Protein AF-A0A932Y452-F1 (afdb_monomer_lite)

pLDDT: mean 86.06, std 18.16, range [41.12, 98.38]

Radius of gyration: 13.01 Å; chains: 1; bounding box: 27×23×34 Å

Foldseek 3Di:
DPPPPPVVVCVPPVPPDALLCVLVVLCVVVVHDLVRLCVQQVDDSVQNVCSNVVVDAQDQSNLVSSCVSSVHDSVSRD

Sequence (78 aa):
MPDTKLKDLSKFLDIKVKPSEFLKEQRRRMGVTLAHVSQLTGIAVPNLSAIESGKRPIGIATAKKLAKALKIHYKVFV

Structure (mmCIF, N/CA/C/O backbone):
data_AF-A0A932Y452-F1
#
_entry.id   AF-A0A932Y452-F1
#
loop_
_atom_site.group_PDB
_atom_site.id
_atom_site.type_symbol
_atom_site.label_atom_id
_atom_site.label_alt_id
_atom_site.label_comp_id
_atom_site.label_asym_id
_atom_site.label_entity_id
_atom_site.label_seq_id
_atom_site.pdbx_PDB_ins_code
_atom_site.Cartn_x
_atom_site.Cartn_y
_atom_site.Cartn_z
_atom_site.occupancy
_atom_site.B_iso_or_equiv
_atom_site.auth_seq_id
_atom_site.auth_comp_id
_atom_site.auth_asym_id
_atom_site.auth_atom_id
_atom_site.pdbx_PDB_model_num
ATOM 1 N N . MET A 1 1 ? -17.234 6.135 -25.317 1.00 41.12 1 MET A N 1
ATOM 2 C CA . MET A 1 1 ? -16.503 5.871 -24.058 1.00 41.12 1 MET A CA 1
ATOM 3 C C . MET A 1 1 ? -15.017 6.065 -24.327 1.00 41.12 1 MET A C 1
ATOM 5 O O . MET A 1 1 ? -14.524 5.389 -25.221 1.00 41.12 1 MET A O 1
ATOM 9 N N . PRO A 1 2 ? -14.315 7.027 -23.702 1.00 44.47 2 PRO A N 1
ATOM 10 C CA . PRO A 1 2 ? -12.940 7.339 -24.075 1.00 44.47 2 PRO A CA 1
ATOM 11 C C . PRO A 1 2 ? -11.935 6.610 -23.166 1.00 44.47 2 PRO A C 1
ATOM 13 O O . PRO A 1 2 ? -11.186 7.248 -22.436 1.00 44.47 2 PRO A O 1
ATOM 16 N N . ASP A 1 3 ? -11.891 5.278 -23.234 1.00 54.00 3 ASP A N 1
ATOM 17 C CA . ASP A 1 3 ? -10.907 4.455 -22.500 1.00 54.00 3 ASP A CA 1
ATOM 18 C C . ASP A 1 3 ? -9.610 4.193 -23.295 1.00 54.00 3 ASP A C 1
ATOM 20 O O . ASP A 1 3 ? -8.713 3.481 -22.841 1.00 54.00 3 ASP A O 1
ATOM 24 N N . THR A 1 4 ? -9.469 4.779 -24.488 1.00 51.97 4 THR A N 1
ATOM 25 C CA . THR A 1 4 ? -8.335 4.503 -25.388 1.00 51.97 4 THR A CA 1
ATOM 26 C C . THR A 1 4 ? -7.116 5.397 -25.132 1.00 51.97 4 THR A C 1
ATOM 28 O O . THR A 1 4 ? -6.007 5.011 -25.469 1.00 51.97 4 THR A O 1
ATOM 31 N N . LYS A 1 5 ? -7.259 6.559 -24.476 1.00 48.16 5 LYS A N 1
ATOM 32 C CA . LYS A 1 5 ? -6.156 7.542 -24.365 1.00 48.16 5 LYS A CA 1
ATOM 33 C C . LYS A 1 5 ? -5.129 7.264 -23.257 1.00 48.16 5 LYS A C 1
ATOM 35 O O . LYS A 1 5 ? -4.051 7.849 -23.280 1.00 48.16 5 LYS A O 1
ATOM 40 N N . LEU A 1 6 ? -5.425 6.387 -22.292 1.00 48.62 6 LEU A N 1
ATOM 41 C CA . LEU A 1 6 ? -4.518 6.154 -21.155 1.00 48.62 6 LEU A CA 1
ATOM 42 C C . LEU A 1 6 ? -3.408 5.133 -21.449 1.00 48.62 6 LEU A C 1
ATOM 44 O O . LEU A 1 6 ? -2.329 5.228 -20.872 1.00 48.62 6 LEU A O 1
ATOM 48 N N . LYS A 1 7 ? -3.661 4.167 -22.343 1.00 46.78 7 LYS A N 1
ATOM 49 C CA . LYS A 1 7 ? -2.692 3.112 -22.701 1.00 46.78 7 LYS A CA 1
ATOM 50 C C . LYS A 1 7 ? -1.554 3.627 -23.582 1.00 46.78 7 LYS A C 1
ATOM 52 O O . LYS A 1 7 ? -0.456 3.077 -23.542 1.00 46.78 7 LYS A O 1
ATOM 57 N N . ASP A 1 8 ? -1.811 4.689 -24.339 1.00 50.06 8 ASP A N 1
ATOM 58 C CA . ASP A 1 8 ? -0.823 5.277 -25.238 1.00 50.06 8 ASP A CA 1
ATOM 59 C C . ASP A 1 8 ? 0.179 6.159 -24.484 1.00 50.06 8 ASP A C 1
ATOM 61 O O . ASP A 1 8 ? 1.370 6.113 -24.772 1.00 50.06 8 ASP A O 1
ATOM 65 N N . LEU A 1 9 ? -0.249 6.881 -23.442 1.00 50.28 9 LEU A N 1
ATOM 66 C CA . LEU A 1 9 ? 0.613 7.830 -22.728 1.00 50.28 9 LEU A CA 1
ATOM 67 C C . LEU A 1 9 ? 1.776 7.158 -21.974 1.00 50.28 9 LEU A C 1
ATOM 69 O O . LEU A 1 9 ? 2.871 7.713 -21.905 1.00 50.28 9 LEU A O 1
ATOM 73 N N . SER A 1 10 ? 1.582 5.936 -21.467 1.00 50.03 10 SER A N 1
ATOM 74 C CA . SER A 1 10 ? 2.655 5.156 -20.829 1.00 50.03 10 SER A CA 1
ATOM 75 C C . SER A 1 10 ? 3.757 4.729 -21.801 1.00 50.03 10 SER A C 1
ATOM 77 O O . SER A 1 10 ? 4.869 4.445 -21.371 1.00 50.03 10 SER A O 1
ATOM 79 N N . LYS A 1 11 ? 3.457 4.687 -23.105 1.00 52.94 11 LYS A N 1
ATOM 80 C CA . LYS A 1 11 ? 4.389 4.269 -24.159 1.00 52.94 11 LYS A CA 1
ATOM 81 C C . LYS A 1 11 ? 5.357 5.386 -24.567 1.00 52.94 11 LYS A C 1
ATOM 83 O O . LYS A 1 11 ? 6.411 5.091 -25.114 1.00 52.94 11 LYS A O 1
ATOM 88 N N . PHE A 1 12 ? 5.008 6.645 -24.290 1.00 50.69 12 PHE A N 1
ATOM 89 C CA . PHE A 1 12 ? 5.787 7.827 -24.681 1.00 50.69 12 PHE A CA 1
ATOM 90 C C . PHE A 1 12 ? 6.688 8.386 -23.576 1.00 50.69 12 PHE A C 1
ATOM 92 O O . PHE A 1 12 ? 7.527 9.233 -23.862 1.00 50.69 12 PHE A O 1
ATOM 99 N N . LEU A 1 13 ? 6.515 7.954 -22.324 1.00 51.03 13 LEU A N 1
ATOM 100 C CA . LEU A 1 13 ? 7.208 8.566 -21.188 1.00 51.03 13 LEU A CA 1
ATOM 101 C C . LEU A 1 13 ? 8.365 7.733 -20.631 1.00 51.03 13 LEU A C 1
ATOM 103 O O . LEU A 1 13 ? 9.161 8.282 -19.884 1.00 51.03 13 LEU A O 1
ATOM 107 N N . ASP A 1 14 ? 8.473 6.441 -20.955 1.00 53.25 14 ASP A N 1
ATOM 108 C CA . ASP A 1 14 ? 9.495 5.527 -20.399 1.00 53.25 14 ASP A CA 1
ATOM 109 C C . ASP A 1 14 ? 9.640 5.617 -18.855 1.00 53.25 14 ASP A C 1
ATOM 111 O O . ASP A 1 14 ? 10.656 5.268 -18.252 1.00 53.25 14 ASP A O 1
ATOM 115 N N . ILE A 1 15 ? 8.589 6.094 -18.171 1.00 58.31 15 ILE A N 1
ATOM 116 C CA . ILE A 1 15 ? 8.546 6.198 -16.716 1.00 58.31 15 ILE A CA 1
ATOM 117 C C . ILE A 1 15 ? 8.107 4.833 -16.203 1.00 58.31 15 ILE A C 1
ATOM 119 O O . ILE A 1 15 ? 6.918 4.504 -16.161 1.00 58.31 15 ILE A O 1
ATOM 123 N N . LYS A 1 16 ? 9.078 4.031 -15.770 1.00 68.62 16 LYS A N 1
ATOM 124 C CA . LYS A 1 16 ? 8.819 2.807 -15.011 1.00 68.62 16 LYS A CA 1
ATOM 125 C C . LYS A 1 16 ? 8.326 3.171 -13.605 1.00 68.62 16 LYS A C 1
ATOM 127 O O . LYS A 1 16 ? 9.096 3.167 -12.648 1.00 68.62 16 LYS A O 1
ATOM 132 N N . VAL A 1 17 ? 7.042 3.511 -13.480 1.00 79.75 17 VAL A N 1
ATOM 133 C CA . VAL A 1 17 ? 6.414 3.791 -12.180 1.00 79.75 17 VAL A CA 1
ATOM 134 C C . VAL A 1 17 ? 6.444 2.520 -11.337 1.00 79.75 17 VAL A C 1
ATOM 136 O O . VAL A 1 17 ? 5.945 1.472 -11.752 1.00 79.75 17 VAL A O 1
ATOM 139 N N . LYS A 1 18 ? 7.022 2.595 -10.136 1.00 90.12 18 LYS A N 1
ATOM 140 C CA . LYS A 1 18 ? 7.043 1.448 -9.223 1.00 90.12 18 LYS A CA 1
ATOM 141 C C . LYS A 1 18 ? 5.639 1.209 -8.650 1.00 90.12 18 LYS A C 1
ATOM 143 O O . LYS A 1 18 ? 4.979 2.174 -8.257 1.00 90.12 18 LYS A O 1
ATOM 148 N N . PRO A 1 19 ? 5.203 -0.052 -8.475 1.00 92.00 19 PRO A N 1
ATOM 149 C CA . PRO A 1 19 ? 3.929 -0.377 -7.826 1.00 92.00 19 PRO A CA 1
ATOM 150 C C . PRO A 1 19 ? 3.706 0.311 -6.469 1.00 92.00 19 PRO A C 1
ATOM 152 O O . PRO A 1 19 ? 2.585 0.699 -6.147 1.00 92.00 19 PRO A O 1
ATOM 155 N N . SER A 1 20 ? 4.774 0.496 -5.685 1.00 94.00 20 SER A N 1
ATOM 156 C CA . SER A 1 20 ? 4.758 1.196 -4.394 1.00 94.00 20 SER A CA 1
ATOM 157 C C . SER A 1 20 ? 4.408 2.682 -4.521 1.00 94.00 20 SER A C 1
ATOM 159 O O . SER A 1 20 ? 3.596 3.201 -3.755 1.00 94.00 20 SER A O 1
A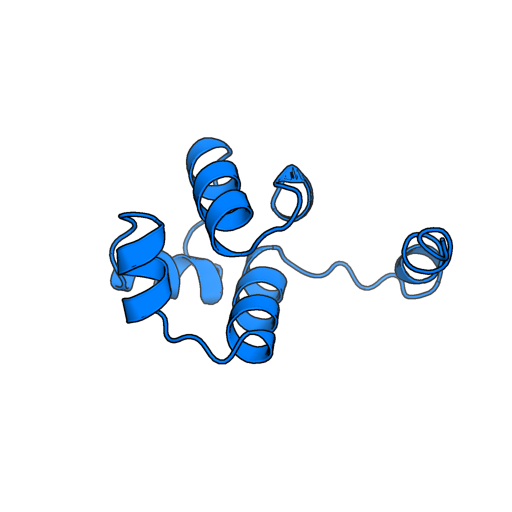TOM 161 N N . GLU A 1 21 ? 4.998 3.361 -5.505 1.00 93.62 21 GLU A N 1
ATOM 162 C CA . GLU A 1 21 ? 4.762 4.781 -5.784 1.00 93.62 21 GLU A CA 1
ATOM 163 C C . GLU A 1 21 ? 3.362 4.985 -6.354 1.00 93.62 21 GLU A C 1
ATOM 165 O O . GLU A 1 21 ? 2.632 5.868 -5.904 1.00 93.62 21 GLU A O 1
ATOM 170 N N . PHE A 1 22 ? 2.955 4.106 -7.272 1.00 93.94 22 PHE A N 1
ATOM 171 C CA . PHE A 1 22 ? 1.607 4.102 -7.815 1.00 93.94 22 PHE A CA 1
ATOM 172 C C . PHE A 1 22 ? 0.556 3.918 -6.712 1.00 93.94 22 PHE A C 1
ATOM 174 O O . PHE A 1 22 ? -0.394 4.695 -6.655 1.00 93.94 22 PHE A O 1
ATOM 181 N N . LEU A 1 23 ? 0.735 2.955 -5.796 1.00 95.25 23 LEU A N 1
ATOM 182 C CA . LEU A 1 23 ? -0.181 2.750 -4.668 1.00 95.25 23 LEU A CA 1
ATOM 183 C C . LEU A 1 23 ? -0.348 4.028 -3.834 1.00 95.25 23 LEU A C 1
ATOM 185 O O . LEU A 1 23 ? -1.473 4.454 -3.568 1.00 95.25 23 LEU A O 1
ATOM 189 N N . LYS A 1 24 ? 0.776 4.642 -3.451 1.00 95.81 24 LYS A N 1
ATOM 190 C CA . LYS A 1 24 ? 0.807 5.860 -2.637 1.00 95.81 24 LYS A CA 1
ATOM 191 C C . LYS A 1 24 ? 0.082 7.014 -3.321 1.00 95.81 24 LYS A C 1
ATOM 193 O O . LYS A 1 24 ? -0.689 7.729 -2.681 1.00 95.81 24 LYS A O 1
ATOM 198 N N . GLU A 1 25 ? 0.323 7.186 -4.614 1.00 94.62 25 GLU A N 1
ATOM 199 C CA . GLU A 1 25 ? -0.279 8.252 -5.404 1.00 94.62 25 GLU A CA 1
ATOM 200 C C . GLU A 1 25 ? -1.780 8.025 -5.616 1.00 94.62 25 GLU A C 1
ATOM 202 O O . GLU A 1 25 ? -2.573 8.935 -5.387 1.00 94.62 25 GLU A O 1
ATOM 207 N N . GLN A 1 26 ? -2.206 6.802 -5.949 1.00 94.50 26 GLN A N 1
ATOM 208 C CA . GLN A 1 26 ? -3.633 6.477 -6.056 1.00 94.50 26 GLN A CA 1
ATOM 209 C C . GLN A 1 26 ? -4.366 6.705 -4.733 1.00 94.50 26 GLN A C 1
ATOM 211 O O . GLN A 1 26 ? -5.429 7.323 -4.712 1.00 94.50 26 GLN A O 1
ATOM 216 N N . ARG A 1 27 ? -3.773 6.284 -3.610 1.00 95.50 27 ARG A N 1
ATOM 217 C CA . ARG A 1 27 ? -4.345 6.516 -2.282 1.00 95.50 27 ARG A CA 1
ATOM 218 C C . ARG A 1 27 ? -4.532 8.012 -1.997 1.00 95.50 27 ARG A C 1
ATOM 220 O O . ARG A 1 27 ? -5.582 8.412 -1.495 1.00 95.50 27 ARG A O 1
ATOM 227 N N . ARG A 1 28 ? -3.528 8.833 -2.327 1.00 95.75 28 ARG A N 1
ATOM 228 C CA . ARG A 1 28 ? -3.577 10.298 -2.178 1.00 95.75 28 ARG A CA 1
ATOM 229 C C . ARG A 1 28 ? -4.646 10.932 -3.063 1.00 95.75 28 ARG A C 1
ATOM 231 O O . ARG A 1 28 ? -5.401 11.756 -2.565 1.00 95.75 28 ARG A O 1
ATOM 238 N N . ARG A 1 29 ? -4.763 10.505 -4.324 1.00 93.50 29 ARG A N 1
ATOM 239 C CA . ARG A 1 29 ? -5.809 10.967 -5.256 1.00 93.50 29 ARG A CA 1
ATOM 240 C C . ARG A 1 29 ? -7.216 10.653 -4.766 1.00 93.50 29 ARG A C 1
ATOM 242 O O . ARG A 1 29 ? -8.123 11.448 -4.969 1.00 93.50 29 ARG A O 1
ATOM 249 N N . MET A 1 30 ? -7.386 9.519 -4.095 1.00 92.94 30 MET A N 1
ATOM 250 C CA . MET A 1 30 ? -8.649 9.147 -3.456 1.00 92.94 30 MET A CA 1
ATOM 251 C C . MET A 1 30 ? -8.890 9.858 -2.114 1.00 92.94 30 MET A C 1
ATOM 253 O O . MET A 1 30 ? -9.959 9.692 -1.536 1.00 92.94 30 MET A O 1
ATOM 257 N N . GLY A 1 31 ? -7.919 10.613 -1.588 1.00 96.06 31 GLY A N 1
ATOM 258 C CA . GLY A 1 31 ? -8.048 11.330 -0.316 1.00 96.06 31 GLY A CA 1
ATOM 259 C C . GLY A 1 31 ? -8.119 10.431 0.923 1.00 96.06 31 GLY A C 1
ATOM 260 O O . GLY A 1 31 ? -8.550 10.887 1.978 1.00 96.06 31 GLY A O 1
ATOM 261 N N . VAL A 1 32 ? -7.712 9.158 0.832 1.00 96.44 32 VAL A N 1
ATOM 262 C CA . VAL A 1 32 ? -7.854 8.194 1.938 1.00 96.44 32 VAL A CA 1
ATOM 263 C C . VAL A 1 32 ? -6.547 7.981 2.709 1.00 96.44 32 VAL A C 1
ATOM 265 O O . VAL A 1 32 ? -5.439 8.067 2.172 1.00 96.44 32 VAL A O 1
ATOM 268 N N . THR A 1 33 ? -6.650 7.678 4.002 1.00 97.88 33 THR A N 1
ATOM 269 C CA . THR A 1 33 ? -5.488 7.393 4.861 1.00 97.88 33 THR A CA 1
ATOM 270 C C . THR A 1 33 ? -5.059 5.927 4.764 1.00 97.88 33 THR A C 1
ATOM 272 O O . THR A 1 33 ? -5.811 5.068 4.302 1.00 97.88 33 THR A O 1
ATOM 275 N N . LEU A 1 34 ? -3.852 5.604 5.244 1.00 97.94 34 LEU A N 1
ATOM 276 C CA . LEU A 1 34 ? -3.421 4.205 5.379 1.00 97.94 34 LEU A CA 1
ATOM 277 C C . LEU A 1 34 ? -4.322 3.413 6.337 1.00 97.94 34 LEU A C 1
ATOM 279 O O . LEU A 1 34 ? -4.573 2.237 6.096 1.00 97.94 34 LEU A O 1
ATOM 283 N N . ALA A 1 35 ? -4.843 4.056 7.388 1.00 98.31 35 ALA A N 1
ATOM 284 C CA . ALA A 1 35 ? -5.803 3.443 8.304 1.00 98.31 35 ALA A CA 1
ATOM 285 C C . ALA A 1 35 ? -7.105 3.066 7.583 1.00 98.31 35 ALA A C 1
ATOM 287 O O . ALA A 1 35 ? -7.600 1.955 7.750 1.00 98.31 35 ALA A O 1
ATOM 288 N N . HIS A 1 36 ? -7.603 3.936 6.704 1.00 97.88 36 HIS A N 1
ATOM 289 C CA . HIS A 1 36 ? -8.790 3.638 5.909 1.00 97.88 36 HIS A CA 1
ATOM 290 C C . HIS A 1 36 ? -8.548 2.480 4.927 1.00 97.88 36 HIS A C 1
ATOM 292 O O . HIS A 1 36 ? -9.335 1.540 4.858 1.00 97.88 36 HIS A O 1
ATOM 298 N N . VAL A 1 37 ? -7.411 2.471 4.220 1.00 97.62 37 VAL A N 1
ATOM 299 C CA . VAL A 1 37 ? -7.043 1.338 3.347 1.00 97.62 37 VAL A CA 1
ATOM 300 C C . VAL A 1 37 ? -6.892 0.045 4.154 1.00 97.62 37 VAL A C 1
ATOM 302 O O . VAL A 1 37 ? -7.307 -1.018 3.693 1.00 97.62 37 VAL A O 1
ATOM 305 N N . SER A 1 38 ? -6.354 0.122 5.373 1.00 98.38 38 SER A N 1
ATOM 306 C CA . SER A 1 38 ? -6.266 -1.019 6.289 1.00 98.38 38 SER A CA 1
ATOM 307 C C . SER A 1 38 ? -7.649 -1.574 6.622 1.00 98.38 38 SER A C 1
ATOM 309 O O . SER A 1 38 ? -7.827 -2.788 6.572 1.00 98.38 38 SER A O 1
ATOM 311 N N . GLN A 1 39 ? -8.636 -0.717 6.897 1.00 98.06 39 GLN A N 1
ATOM 312 C CA . GLN A 1 39 ? -10.020 -1.139 7.145 1.00 98.06 39 GLN A CA 1
ATOM 313 C C . GLN A 1 39 ? -10.644 -1.820 5.918 1.00 98.06 39 GLN A C 1
ATOM 315 O O . GLN A 1 39 ? -11.284 -2.857 6.053 1.00 98.06 39 GLN A O 1
ATOM 320 N N . LEU A 1 40 ? -10.411 -1.288 4.714 1.00 97.00 40 LEU A N 1
ATOM 321 C CA . LEU A 1 40 ? -10.971 -1.840 3.474 1.00 97.00 40 LEU A CA 1
ATOM 322 C C . LEU A 1 40 ? -10.341 -3.175 3.048 1.00 97.00 40 LEU A C 1
ATOM 324 O O . LEU A 1 40 ? -10.985 -3.992 2.392 1.00 97.00 40 LEU A O 1
ATOM 328 N N . THR A 1 41 ? -9.062 -3.384 3.362 1.00 97.31 41 THR A N 1
ATOM 329 C CA . THR A 1 41 ? -8.274 -4.516 2.838 1.00 97.31 41 THR A CA 1
ATOM 330 C C . THR A 1 41 ? -7.958 -5.585 3.880 1.00 97.31 41 THR A C 1
ATOM 332 O O . THR A 1 41 ? -7.547 -6.692 3.514 1.00 97.31 41 THR A O 1
ATOM 335 N N . GLY A 1 42 ? -8.086 -5.256 5.167 1.00 97.81 42 GLY A N 1
ATOM 336 C CA . GLY A 1 42 ? -7.581 -6.062 6.278 1.00 97.81 42 GLY A CA 1
ATOM 337 C C . GLY A 1 42 ? -6.049 -6.126 6.352 1.00 97.81 42 GLY A C 1
ATOM 338 O O . GLY A 1 42 ? -5.508 -6.969 7.062 1.00 97.81 42 GLY A O 1
ATOM 339 N N . ILE A 1 43 ? -5.321 -5.296 5.595 1.00 97.81 43 ILE A N 1
ATOM 340 C CA . ILE A 1 43 ? -3.855 -5.247 5.630 1.00 97.81 43 ILE A CA 1
ATOM 341 C C . ILE A 1 43 ? -3.434 -4.229 6.685 1.00 97.81 43 ILE A C 1
ATOM 343 O O . ILE A 1 43 ? -3.744 -3.053 6.548 1.00 97.81 43 ILE A O 1
ATOM 347 N N . ALA A 1 44 ? -2.672 -4.662 7.688 1.00 98.25 44 ALA A N 1
ATOM 348 C CA . ALA A 1 44 ? -2.207 -3.782 8.756 1.00 98.25 44 ALA A CA 1
ATOM 349 C C . ALA A 1 44 ? -1.463 -2.536 8.229 1.00 98.25 44 ALA A C 1
ATOM 351 O O . ALA A 1 44 ? -0.638 -2.627 7.314 1.00 98.25 44 ALA A O 1
ATOM 352 N N . VAL A 1 45 ? -1.691 -1.382 8.865 1.00 98.31 45 VAL A N 1
ATOM 353 C CA . VAL A 1 45 ? -1.066 -0.092 8.511 1.00 98.31 45 VAL A CA 1
ATOM 354 C C . VAL A 1 45 ? 0.466 -0.162 8.372 1.00 98.31 45 VAL A C 1
ATOM 356 O O . VAL A 1 45 ? 0.971 0.364 7.377 1.00 98.31 45 VAL A O 1
ATOM 359 N N . PRO A 1 46 ? 1.231 -0.840 9.259 1.00 98.31 46 PRO A N 1
ATOM 360 C CA . PRO A 1 46 ? 2.681 -0.970 9.086 1.00 98.31 46 PRO A CA 1
ATOM 361 C C . PRO A 1 46 ? 3.070 -1.685 7.786 1.00 98.31 46 PRO A C 1
ATOM 363 O O . PRO A 1 46 ? 4.030 -1.288 7.126 1.00 98.31 46 PRO A O 1
ATOM 366 N N . ASN A 1 47 ? 2.292 -2.689 7.366 1.00 98.06 47 ASN A N 1
ATOM 367 C CA . ASN A 1 47 ? 2.520 -3.389 6.103 1.00 98.06 47 ASN A CA 1
ATOM 368 C C . ASN A 1 47 ? 2.223 -2.483 4.908 1.00 98.06 47 ASN A C 1
ATOM 370 O O . ASN A 1 47 ? 3.007 -2.466 3.965 1.00 98.06 47 ASN A O 1
ATOM 374 N N . LEU A 1 48 ? 1.134 -1.709 4.949 1.00 98.12 48 LEU A N 1
ATOM 375 C CA . LEU A 1 48 ? 0.818 -0.744 3.892 1.00 98.12 48 LEU A CA 1
ATOM 376 C C . LEU A 1 48 ? 1.900 0.340 3.774 1.00 98.12 48 LEU A C 1
ATOM 378 O O . LEU A 1 48 ? 2.326 0.657 2.670 1.00 98.12 48 LEU A O 1
ATOM 382 N N . SER A 1 49 ? 2.408 0.846 4.900 1.00 98.19 49 SER A N 1
ATOM 383 C CA . SER A 1 49 ? 3.525 1.800 4.930 1.00 98.19 49 SER A CA 1
ATOM 384 C C . SER A 1 49 ? 4.817 1.204 4.347 1.00 98.19 49 SER A C 1
ATOM 386 O O . SER A 1 49 ? 5.492 1.828 3.523 1.00 98.19 49 SER A O 1
ATOM 388 N N . ALA A 1 50 ? 5.146 -0.042 4.705 1.00 98.06 50 ALA A N 1
ATOM 389 C CA . ALA A 1 50 ? 6.290 -0.756 4.138 1.00 98.06 50 ALA A CA 1
ATOM 390 C C . ALA A 1 50 ? 6.140 -0.986 2.622 1.00 98.06 50 ALA A C 1
ATOM 392 O O . ALA A 1 50 ? 7.124 -0.907 1.889 1.00 98.06 50 ALA A O 1
ATOM 393 N N . ILE A 1 51 ? 4.915 -1.226 2.144 1.00 97.31 51 ILE A N 1
ATOM 394 C CA . ILE A 1 51 ? 4.611 -1.346 0.715 1.00 97.31 51 ILE A CA 1
ATOM 395 C C . ILE A 1 51 ? 4.780 0.004 0.008 1.00 97.31 51 ILE A C 1
ATOM 397 O O . ILE A 1 51 ? 5.495 0.072 -0.985 1.00 97.31 51 ILE A O 1
ATOM 401 N N . GLU A 1 52 ? 4.181 1.091 0.511 1.00 96.75 52 GLU A N 1
ATOM 402 C CA . GLU A 1 52 ? 4.280 2.426 -0.111 1.00 96.75 52 GLU A CA 1
ATOM 403 C C . GLU A 1 52 ? 5.710 2.984 -0.123 1.00 96.75 52 GLU A C 1
ATOM 405 O O . GLU A 1 52 ? 6.055 3.790 -0.985 1.00 96.75 52 GLU A O 1
ATOM 410 N N . SER A 1 53 ? 6.552 2.552 0.817 1.00 96.19 53 SER A N 1
ATOM 411 C CA . SER A 1 53 ? 7.981 2.890 0.852 1.00 96.19 53 SER A CA 1
ATOM 412 C C . SER A 1 53 ? 8.863 1.947 0.027 1.00 96.19 53 SER A C 1
ATOM 414 O O . SER A 1 53 ? 10.072 2.152 -0.033 1.00 96.19 53 SER A O 1
ATOM 416 N N . GLY A 1 54 ? 8.294 0.910 -0.597 1.00 94.50 54 GLY A N 1
ATOM 417 C CA . GLY A 1 54 ? 9.030 -0.075 -1.395 1.00 94.50 54 GLY A CA 1
ATOM 418 C C . GLY A 1 54 ? 9.857 -1.076 -0.579 1.00 94.50 54 GLY A C 1
ATOM 419 O O . GLY A 1 54 ? 10.498 -1.945 -1.160 1.00 94.50 54 GLY A O 1
ATOM 420 N N . LYS A 1 55 ? 9.819 -1.006 0.758 1.00 96.50 55 LYS A N 1
ATOM 421 C CA . LYS A 1 55 ? 10.487 -1.962 1.660 1.00 96.50 55 LYS A CA 1
ATOM 422 C C . LYS A 1 55 ? 9.854 -3.351 1.616 1.00 96.50 55 LYS A C 1
ATOM 424 O O . LYS A 1 55 ? 10.493 -4.332 1.985 1.00 96.50 55 LYS A O 1
ATOM 429 N N . ARG A 1 56 ? 8.585 -3.437 1.204 1.00 95.69 56 ARG A N 1
ATOM 430 C CA . ARG A 1 56 ? 7.841 -4.689 1.067 1.00 95.69 56 ARG A CA 1
ATOM 431 C C . ARG A 1 56 ? 7.275 -4.824 -0.352 1.00 95.69 56 ARG A C 1
ATOM 433 O O . ARG A 1 56 ? 6.547 -3.928 -0.780 1.00 95.69 56 ARG A O 1
ATOM 440 N N . PRO A 1 57 ? 7.535 -5.935 -1.065 1.00 94.62 57 PRO A N 1
ATOM 441 C CA . PRO A 1 57 ? 6.941 -6.169 -2.377 1.00 94.62 57 PRO A CA 1
ATOM 442 C C . PRO A 1 57 ? 5.437 -6.468 -2.273 1.00 94.62 57 PRO A C 1
ATOM 444 O O . PRO A 1 57 ? 4.943 -6.956 -1.250 1.00 94.62 57 PRO A O 1
ATOM 447 N N . ILE A 1 58 ? 4.703 -6.210 -3.358 1.00 95.38 58 ILE A N 1
ATOM 448 C CA . ILE A 1 58 ? 3.273 -6.520 -3.467 1.00 95.38 58 ILE A CA 1
ATOM 449 C C . ILE A 1 58 ? 3.113 -7.893 -4.124 1.00 95.38 58 ILE A C 1
ATOM 451 O O . ILE A 1 58 ? 3.305 -8.046 -5.323 1.00 95.38 58 ILE A O 1
ATOM 455 N N . GLY A 1 59 ? 2.730 -8.903 -3.341 1.00 95.12 59 GLY A N 1
ATOM 456 C CA . GLY A 1 59 ? 2.340 -10.209 -3.883 1.00 95.12 59 GLY A CA 1
ATOM 457 C C . GLY A 1 59 ? 0.937 -10.192 -4.503 1.00 95.12 59 GLY A C 1
ATOM 458 O O . GLY A 1 59 ? 0.115 -9.337 -4.172 1.00 95.12 59 GLY A O 1
ATOM 459 N N . ILE A 1 60 ? 0.618 -11.186 -5.339 1.00 96.25 60 ILE A N 1
ATOM 460 C CA . ILE A 1 60 ? -0.661 -11.286 -6.078 1.00 96.25 60 ILE A CA 1
ATOM 461 C C . ILE A 1 60 ? -1.892 -11.193 -5.158 1.00 96.25 60 ILE A C 1
ATOM 463 O O . ILE A 1 60 ? -2.860 -10.505 -5.483 1.00 96.25 60 ILE A O 1
ATOM 467 N N . ALA A 1 61 ? -1.875 -11.858 -3.999 1.00 96.50 61 ALA A N 1
ATOM 468 C CA . ALA A 1 61 ? -2.989 -11.811 -3.048 1.00 96.50 61 ALA A CA 1
ATOM 469 C C . ALA A 1 61 ? -3.219 -10.390 -2.500 1.00 96.50 61 ALA A C 1
ATOM 471 O O . ALA A 1 61 ? -4.352 -9.909 -2.450 1.00 96.50 61 ALA A O 1
ATOM 472 N N . THR A 1 62 ? -2.137 -9.696 -2.146 1.00 96.94 62 THR A N 1
ATOM 473 C CA . THR A 1 62 ? -2.157 -8.298 -1.701 1.00 96.94 62 THR A CA 1
ATOM 474 C C . THR A 1 62 ? -2.604 -7.373 -2.831 1.00 96.94 62 THR A C 1
ATOM 476 O O . THR A 1 62 ? -3.469 -6.528 -2.612 1.00 96.94 62 THR A O 1
ATOM 479 N N . ALA A 1 63 ? -2.091 -7.580 -4.048 1.00 96.44 63 ALA A N 1
ATOM 480 C CA . ALA A 1 63 ? -2.468 -6.819 -5.236 1.00 96.44 63 ALA A CA 1
ATOM 481 C C . ALA A 1 63 ? -3.980 -6.882 -5.483 1.00 96.44 63 ALA A C 1
ATOM 483 O O . ALA A 1 63 ? -4.602 -5.850 -5.701 1.00 96.44 63 ALA A O 1
ATOM 484 N N . LYS A 1 64 ? -4.599 -8.066 -5.378 1.00 97.50 64 LYS A N 1
ATOM 485 C CA . LYS A 1 64 ? -6.055 -8.228 -5.533 1.00 97.50 64 LYS A CA 1
ATOM 486 C C . LYS A 1 64 ? -6.853 -7.481 -4.458 1.00 97.50 64 LYS A C 1
ATOM 488 O O . LYS A 1 64 ? -7.856 -6.848 -4.781 1.00 97.50 64 LYS A O 1
ATOM 493 N N . LY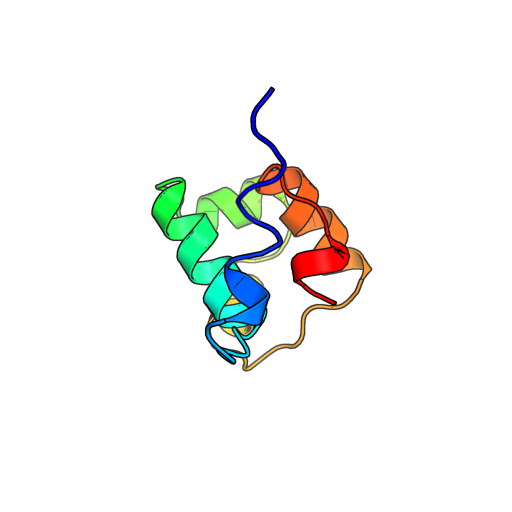S A 1 65 ? -6.410 -7.521 -3.196 1.00 97.69 65 LYS A N 1
ATOM 494 C CA . LYS A 1 65 ? -7.059 -6.786 -2.093 1.00 97.69 65 LYS A CA 1
ATOM 495 C C . LYS A 1 65 ? -6.986 -5.272 -2.304 1.00 97.69 65 LYS A C 1
ATOM 497 O O . LYS A 1 65 ? -8.008 -4.597 -2.221 1.00 97.69 65 LYS A O 1
ATOM 502 N N . LEU A 1 66 ? -5.797 -4.760 -2.627 1.00 96.62 66 LEU A N 1
ATOM 503 C CA . LEU A 1 66 ? -5.570 -3.340 -2.911 1.00 96.62 66 LEU A CA 1
ATOM 504 C C . LEU A 1 66 ? -6.368 -2.880 -4.135 1.00 96.62 66 LEU A C 1
ATOM 506 O O . LEU A 1 66 ? -7.035 -1.855 -4.082 1.00 96.62 66 LEU A O 1
ATOM 510 N N . ALA A 1 67 ? -6.363 -3.671 -5.206 1.00 95.25 67 ALA A N 1
ATOM 511 C CA . ALA A 1 67 ? -7.109 -3.400 -6.429 1.00 95.25 67 ALA A CA 1
ATOM 512 C C . ALA A 1 67 ? -8.616 -3.263 -6.176 1.00 95.25 67 ALA A C 1
ATOM 514 O O . ALA A 1 67 ? -9.235 -2.312 -6.648 1.00 95.25 67 ALA A O 1
ATOM 515 N N . LYS A 1 68 ? -9.191 -4.162 -5.365 1.00 95.62 68 LYS A N 1
ATOM 516 C CA . LYS A 1 68 ? -10.600 -4.089 -4.963 1.00 95.62 68 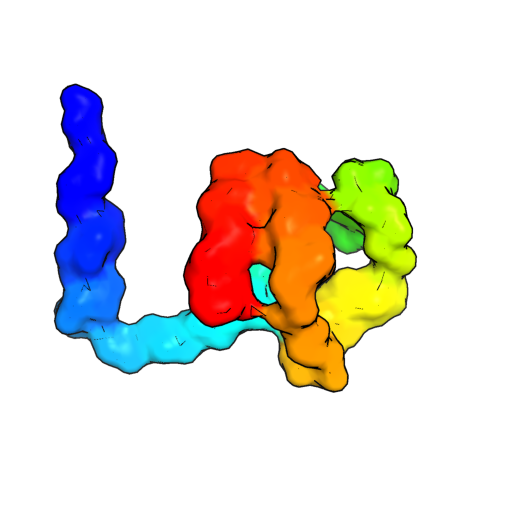LYS A CA 1
ATOM 517 C C . LYS A 1 68 ? -10.895 -2.826 -4.148 1.00 95.62 68 LYS A C 1
ATOM 519 O O . LYS A 1 68 ? -11.879 -2.151 -4.431 1.00 95.62 68 LYS A O 1
ATOM 524 N N . ALA A 1 69 ? -10.051 -2.495 -3.169 1.00 94.56 69 ALA A N 1
ATOM 525 C CA . ALA 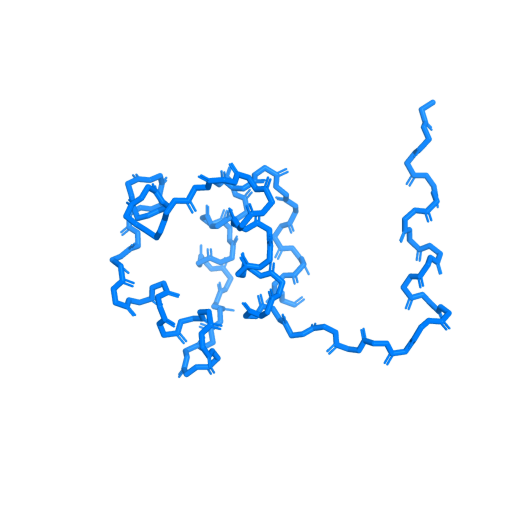A 1 69 ? -10.241 -1.313 -2.323 1.00 94.56 69 ALA A CA 1
ATOM 526 C C . ALA A 1 69 ? -10.102 0.008 -3.097 1.00 94.56 69 ALA A C 1
ATOM 528 O O . ALA A 1 69 ? -10.823 0.962 -2.821 1.00 94.56 69 ALA A O 1
ATOM 529 N N . LEU A 1 70 ? -9.206 0.049 -4.085 1.00 90.94 70 LEU A N 1
ATOM 530 C CA . LEU A 1 70 ? -8.910 1.242 -4.882 1.00 90.94 70 LEU A CA 1
ATOM 531 C C . LEU A 1 70 ? -9.688 1.297 -6.205 1.00 90.94 70 LEU A C 1
ATOM 533 O O . LEU A 1 70 ? -9.523 2.245 -6.961 1.00 90.94 70 LEU A O 1
ATOM 537 N N . LYS A 1 71 ? -10.544 0.303 -6.484 1.00 92.12 71 LYS A N 1
ATOM 538 C CA . LYS A 1 71 ? -11.356 0.191 -7.710 1.00 92.12 71 LYS A CA 1
ATOM 539 C C . LYS A 1 71 ? -10.525 0.247 -9.003 1.00 92.12 71 LYS A C 1
ATOM 541 O O . LYS A 1 71 ? -10.904 0.895 -9.973 1.00 92.12 71 LYS A O 1
ATOM 546 N N . ILE A 1 72 ? -9.401 -0.465 -9.021 1.00 92.00 72 ILE A N 1
ATOM 547 C CA . ILE A 1 72 ? -8.480 -0.558 -10.167 1.00 92.00 72 ILE A CA 1
ATOM 548 C C . ILE A 1 72 ? -8.167 -2.017 -10.514 1.00 92.00 72 ILE A C 1
ATOM 550 O O . ILE A 1 72 ? -8.509 -2.933 -9.771 1.00 92.00 72 ILE A O 1
ATOM 554 N N . HIS A 1 73 ? -7.492 -2.258 -11.640 1.00 93.12 73 HIS A N 1
ATOM 555 C CA . HIS A 1 73 ? -7.099 -3.608 -12.046 1.00 93.12 73 HIS A CA 1
ATOM 556 C C . HIS A 1 73 ? -5.793 -4.052 -11.362 1.00 93.12 73 HIS A C 1
ATOM 558 O O . HIS A 1 73 ? -4.799 -3.340 -11.416 1.00 93.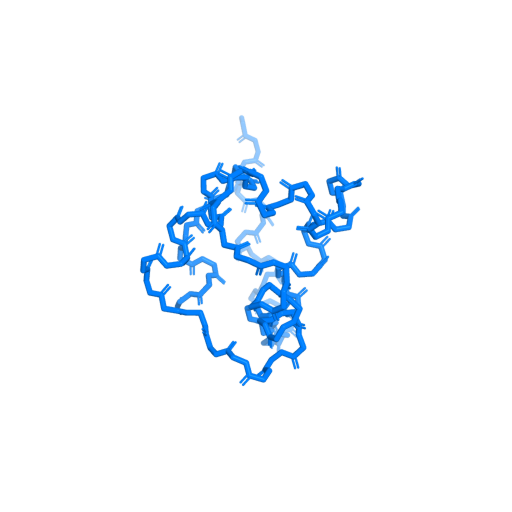12 73 HIS A O 1
ATOM 564 N N . TYR A 1 74 ? -5.741 -5.256 -10.776 1.00 92.50 74 TYR A N 1
ATOM 565 C CA . TYR A 1 74 ? -4.587 -5.707 -9.971 1.00 92.50 74 TYR A CA 1
ATOM 566 C C . TYR A 1 74 ? -3.257 -5.812 -10.739 1.00 92.50 74 TYR A C 1
ATOM 568 O O . TYR A 1 74 ? -2.201 -5.722 -10.121 1.00 92.50 74 TYR A O 1
ATOM 576 N N . LYS A 1 75 ? -3.305 -5.974 -12.072 1.00 90.62 75 LYS A N 1
ATOM 577 C CA . LYS A 1 75 ? -2.114 -6.014 -12.950 1.00 90.62 75 LYS A CA 1
ATOM 578 C C . LYS A 1 75 ? -1.277 -4.733 -12.943 1.00 90.62 75 LYS A C 1
ATOM 580 O O . LYS A 1 75 ? -0.171 -4.750 -13.443 1.00 90.62 75 LYS A O 1
ATOM 585 N N . VAL A 1 76 ? -1.770 -3.632 -12.380 1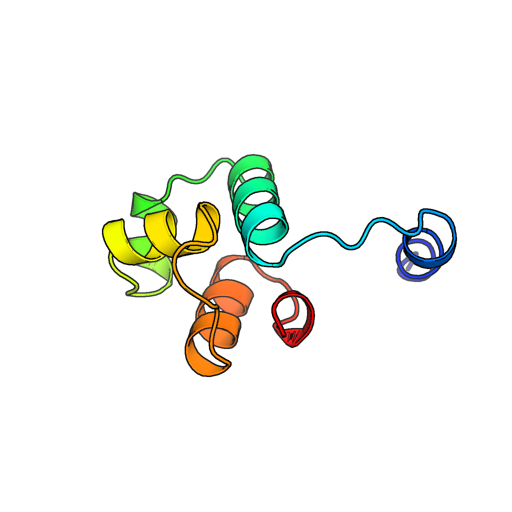.00 88.06 76 VAL A N 1
ATOM 586 C CA . VAL A 1 76 ? -0.940 -2.430 -12.185 1.00 88.06 76 VAL A CA 1
ATOM 587 C C . VAL A 1 76 ? 0.144 -2.624 -11.118 1.00 88.06 76 VAL A C 1
ATOM 589 O O . VAL A 1 76 ? 1.074 -1.829 -11.042 1.00 88.06 76 VAL A O 1
ATOM 592 N N . PHE A 1 77 ? 0.014 -3.652 -10.272 1.00 87.50 77 PHE A N 1
ATOM 593 C CA . PHE A 1 77 ? 0.942 -3.924 -9.176 1.00 87.50 77 PHE A CA 1
ATOM 594 C C . PHE A 1 77 ? 1.917 -5.079 -9.440 1.00 87.50 77 PHE A C 1
ATOM 596 O O . PHE A 1 77 ? 2.793 -5.298 -8.602 1.00 87.50 77 PHE A O 1
ATOM 603 N N . VAL A 1 78 ? 1.737 -5.836 -10.529 1.00 82.88 78 VAL A N 1
ATOM 604 C CA . VAL A 1 78 ? 2.470 -7.080 -10.832 1.00 82.88 78 VAL A CA 1
ATOM 605 C C . VAL A 1 78 ? 3.024 -7.087 -12.244 1.00 82.88 78 VAL A C 1
ATOM 607 O O . VAL A 1 78 ? 2.372 -6.491 -13.125 1.00 82.88 78 VAL A O 1
#

Secondary structure (DSSP, 8-state):
---SHHHHHHHHH-----HHHHHHHHHHHTT--HHHHHHHH---HHHHHHHHTTSS---HHHHHHHHHHHTS-GGG--